Protein AF-A0A3P7JBI1-F1 (afdb_monomer_lite)

Sequence (69 aa):
MGTTVQTRTLQAIFHESEQVIRQLTEQEIDEFKEAFLLFDKDGNGTISTKELGIAMRALGQNPTEQVNY

Foldseek 3Di:
DDDPPPPPDPVNVVVVVVVVVVPDDPVRVVVVVVVQPVQCPVPPSDHDPVSVCVVCVVVVHHDDDPDDD

Secondary structure (DSSP, 8-state):
---------HHHHHHHHHHHHHHS-HHHHHHHHHHHHHH-SS-SSS--HHHHHHHHHHTT---------

pLDDT: mean 77.51, std 13.79, range [40.88, 93.25]

Organism: Strongylus vulgaris (NCBI:txid40348)

Structure (mmCIF, N/CA/C/O backbone):
data_AF-A0A3P7JBI1-F1
#
_entry.id   AF-A0A3P7JBI1-F1
#
loop_
_atom_site.group_PDB
_atom_site.id
_atom_site.type_symbol
_atom_site.label_atom_id
_atom_site.label_alt_id
_atom_site.label_comp_id
_atom_site.label_asym_id
_atom_site.label_entity_id
_atom_site.label_seq_id
_atom_site.pdbx_PDB_ins_code
_atom_site.Cartn_x
_atom_site.Cartn_y
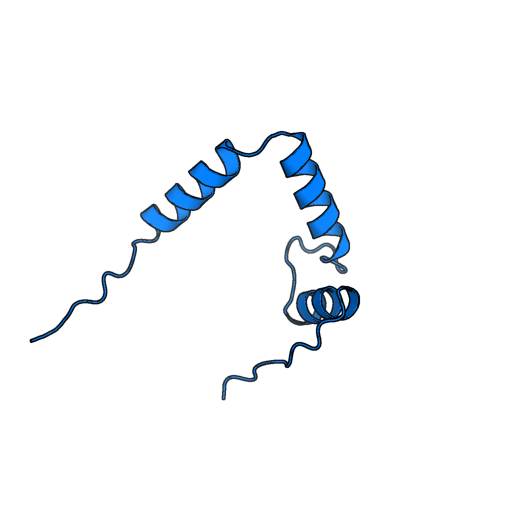_atom_site.Cartn_z
_atom_site.occupancy
_atom_site.B_iso_or_equiv
_atom_site.auth_seq_id
_atom_site.auth_comp_id
_atom_site.auth_asym_id
_atom_site.auth_atom_id
_atom_site.pdbx_PDB_model_num
ATOM 1 N N . MET A 1 1 ? 30.487 30.193 -5.572 1.00 43.53 1 MET A N 1
ATOM 2 C CA . MET A 1 1 ? 29.228 30.419 -4.836 1.00 43.53 1 MET A CA 1
ATOM 3 C C . MET A 1 1 ? 28.483 29.097 -4.792 1.00 43.53 1 MET A C 1
ATOM 5 O O . MET A 1 1 ? 27.836 28.745 -5.765 1.00 43.53 1 MET A O 1
ATOM 9 N N . GLY A 1 2 ? 28.708 28.295 -3.750 1.00 43.91 2 GLY A N 1
ATOM 10 C CA . GLY A 1 2 ? 28.062 26.990 -3.615 1.00 43.91 2 GLY A CA 1
ATOM 11 C C . GLY A 1 2 ? 26.737 27.164 -2.894 1.00 43.91 2 GLY A C 1
ATOM 12 O O . GLY A 1 2 ? 26.732 27.492 -1.712 1.00 43.91 2 GLY A O 1
ATOM 13 N N . THR A 1 3 ? 25.618 26.989 -3.588 1.00 40.88 3 THR A N 1
ATOM 14 C CA . THR A 1 3 ? 24.326 26.842 -2.921 1.00 40.88 3 THR A CA 1
ATOM 15 C C . THR A 1 3 ? 24.246 25.420 -2.390 1.00 40.88 3 THR A C 1
ATOM 17 O O . THR A 1 3 ? 24.015 24.479 -3.147 1.00 40.88 3 THR A O 1
ATOM 20 N N . THR A 1 4 ? 24.477 25.263 -1.090 1.00 51.41 4 THR A N 1
ATOM 21 C CA . THR A 1 4 ? 24.113 24.055 -0.352 1.00 51.41 4 THR A CA 1
ATOM 22 C C . THR A 1 4 ? 22.617 23.826 -0.542 1.00 51.41 4 THR A C 1
ATOM 24 O O . THR A 1 4 ? 21.796 24.573 -0.011 1.00 51.41 4 THR A O 1
ATOM 27 N N . VAL A 1 5 ? 22.257 22.804 -1.318 1.00 54.62 5 VAL A N 1
ATOM 28 C CA . VAL A 1 5 ? 20.913 22.227 -1.268 1.00 54.62 5 VAL A CA 1
ATOM 29 C C . VAL A 1 5 ? 20.757 21.712 0.158 1.00 54.62 5 VAL A C 1
ATOM 31 O O . VAL A 1 5 ? 21.538 20.871 0.597 1.00 54.62 5 VAL A O 1
ATOM 34 N N . GLN A 1 6 ? 19.829 22.289 0.920 1.00 54.56 6 GLN A N 1
ATOM 35 C CA . GLN A 1 6 ? 19.547 21.845 2.280 1.00 54.56 6 GLN A CA 1
ATOM 36 C C . GLN A 1 6 ? 19.017 20.410 2.218 1.00 54.56 6 GLN A C 1
ATOM 38 O O . GLN A 1 6 ? 17.837 20.181 1.963 1.00 54.56 6 GLN A O 1
ATOM 43 N N . THR A 1 7 ? 19.901 19.436 2.412 1.00 57.16 7 THR A N 1
ATOM 44 C CA . THR A 1 7 ? 19.531 18.037 2.595 1.00 57.16 7 THR A CA 1
ATOM 45 C C . THR A 1 7 ? 18.728 17.951 3.890 1.00 57.16 7 THR A C 1
ATOM 47 O O . THR A 1 7 ? 19.299 18.065 4.975 1.00 57.16 7 THR A O 1
ATOM 50 N N . ARG A 1 8 ? 17.396 17.819 3.797 1.00 63.06 8 ARG A N 1
ATOM 51 C CA . ARG A 1 8 ? 16.548 17.587 4.976 1.00 63.06 8 ARG A CA 1
ATOM 52 C C . ARG A 1 8 ? 17.069 16.342 5.691 1.00 63.06 8 ARG A C 1
ATOM 54 O O . ARG A 1 8 ? 17.209 15.282 5.086 1.00 63.06 8 ARG A O 1
ATOM 61 N N . THR A 1 9 ? 17.423 16.500 6.961 1.00 72.25 9 THR A N 1
ATOM 62 C CA . THR A 1 9 ? 17.934 15.409 7.791 1.00 72.25 9 THR A CA 1
ATOM 63 C C . THR A 1 9 ? 16.844 14.351 7.957 1.00 72.25 9 THR A C 1
ATOM 65 O O . THR A 1 9 ? 15.659 14.679 8.0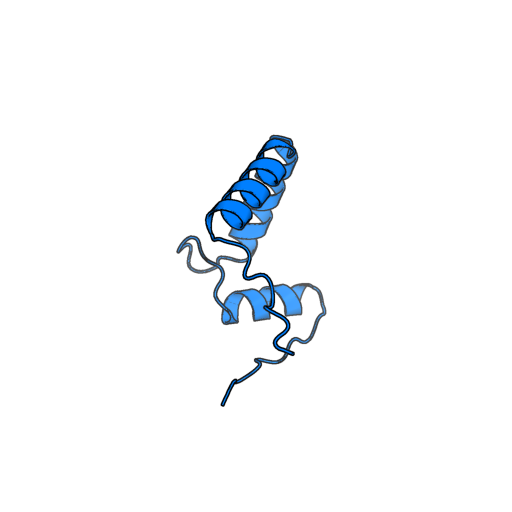04 1.00 72.25 9 THR A O 1
ATOM 68 N N . LEU A 1 10 ? 17.224 13.074 8.068 1.00 59.28 10 LEU A N 1
ATOM 69 C CA . LEU A 1 10 ? 16.273 11.967 8.262 1.00 59.28 10 LEU A CA 1
ATOM 70 C C . LEU A 1 10 ? 15.310 12.230 9.433 1.00 59.28 10 LEU A C 1
ATOM 72 O O . LEU A 1 10 ? 14.132 11.906 9.342 1.00 59.28 10 LEU A O 1
ATOM 76 N N . GLN A 1 11 ? 15.781 12.906 10.488 1.00 65.06 11 GLN A N 1
ATOM 77 C CA . GLN A 1 11 ? 14.948 13.332 11.617 1.00 65.06 11 GLN A CA 1
ATOM 78 C C . GLN A 1 11 ? 13.753 14.202 11.201 1.00 65.06 11 GLN A C 1
ATOM 80 O O . GLN A 1 11 ? 12.672 14.032 11.755 1.00 65.06 11 GLN A O 1
ATOM 85 N N . ALA A 1 12 ? 13.923 15.105 10.231 1.00 64.56 12 ALA A N 1
ATOM 86 C CA . ALA A 1 12 ? 12.839 15.958 9.753 1.00 64.56 12 ALA A CA 1
ATOM 87 C C . ALA A 1 12 ? 11.775 15.151 8.989 1.00 64.56 12 ALA A C 1
ATOM 89 O O . ALA A 1 12 ? 10.587 15.376 9.191 1.00 64.56 12 ALA A O 1
ATOM 90 N N . ILE A 1 13 ? 12.192 14.167 8.183 1.00 67.38 13 ILE A N 1
ATOM 91 C CA . ILE A 1 13 ? 11.280 13.294 7.423 1.00 67.38 13 ILE A CA 1
ATOM 92 C C . ILE A 1 13 ? 10.449 12.419 8.373 1.00 67.38 13 ILE A C 1
ATOM 94 O O . ILE A 1 13 ? 9.229 12.341 8.234 1.00 67.38 13 ILE A O 1
ATOM 98 N N . PHE A 1 14 ? 11.087 11.808 9.379 1.00 69.69 14 PHE A N 1
ATOM 99 C CA . PHE A 1 14 ? 10.368 11.026 10.390 1.00 69.69 14 PHE A CA 1
ATOM 100 C C . PHE A 1 14 ? 9.384 11.897 11.186 1.00 69.69 14 PHE A C 1
ATOM 102 O O . PHE A 1 14 ? 8.246 11.482 11.405 1.00 69.69 14 PHE A O 1
ATOM 109 N N . HIS A 1 15 ? 9.773 13.125 11.550 1.00 72.88 15 HIS A N 1
AT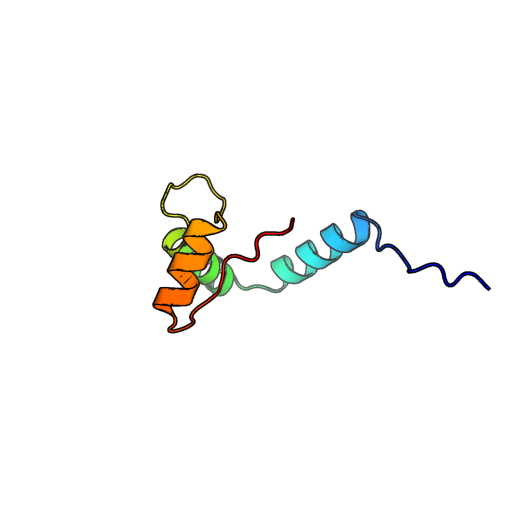OM 110 C CA . HIS A 1 15 ? 8.890 14.044 12.272 1.00 72.88 15 HIS A CA 1
ATOM 111 C C . HIS A 1 15 ? 7.674 14.476 11.438 1.00 72.88 15 HIS A C 1
ATOM 113 O O . HIS A 1 15 ? 6.563 14.509 11.960 1.00 72.88 15 HIS A O 1
ATOM 119 N N . GLU A 1 16 ? 7.857 14.761 10.145 1.00 71.88 16 GLU A N 1
ATOM 120 C CA . GLU A 1 16 ? 6.753 15.094 9.235 1.00 71.88 16 GLU A CA 1
ATOM 121 C C . GLU A 1 16 ? 5.760 13.925 9.113 1.00 71.88 16 GLU A C 1
ATOM 123 O O . GLU A 1 16 ? 4.554 14.137 9.238 1.00 71.88 16 GLU A O 1
ATOM 128 N N . SER A 1 17 ? 6.251 12.688 8.962 1.00 74.38 17 SER A N 1
ATOM 129 C CA . SER A 1 17 ? 5.379 11.506 8.882 1.00 74.38 17 SER A CA 1
ATOM 130 C C . SER A 1 17 ? 4.566 11.270 10.161 1.00 74.38 17 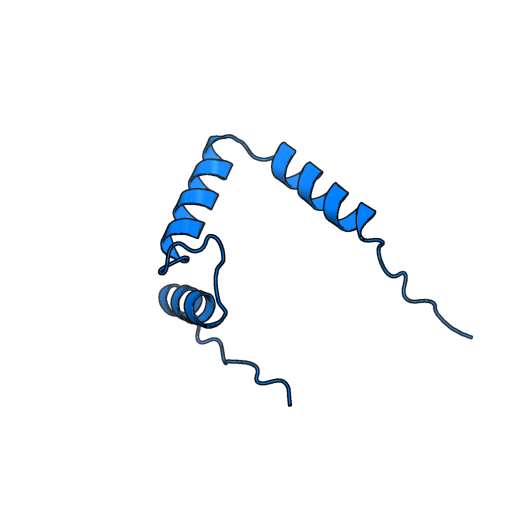SER A C 1
ATOM 132 O O . SER A 1 17 ? 3.372 10.990 10.078 1.00 74.38 17 SER A O 1
ATOM 134 N N . GLU A 1 18 ? 5.160 11.464 11.345 1.00 78.50 18 GLU A N 1
ATOM 135 C CA . GLU A 1 18 ? 4.431 11.344 12.613 1.00 78.50 18 GLU A CA 1
ATOM 136 C C . GLU A 1 18 ? 3.323 12.388 12.746 1.00 78.50 18 GLU A C 1
ATOM 138 O O . GLU A 1 18 ? 2.225 12.064 13.195 1.00 78.50 18 GLU A O 1
ATOM 143 N N . GLN A 1 19 ? 3.596 13.639 12.368 1.00 80.12 19 GLN A N 1
ATOM 144 C CA . GLN A 1 19 ? 2.599 14.706 12.449 1.00 80.12 19 GLN A CA 1
ATOM 145 C C . GLN A 1 19 ? 1.414 14.429 11.523 1.00 80.12 19 GLN A C 1
ATOM 147 O O . GLN A 1 19 ? 0.276 14.681 11.912 1.00 80.12 19 GLN A O 1
ATOM 152 N N . VAL A 1 20 ? 1.660 13.894 10.323 1.00 80.56 20 VAL A N 1
ATOM 153 C CA . VAL A 1 20 ? 0.592 13.513 9.389 1.00 80.56 20 VAL A CA 1
ATOM 154 C C . VAL A 1 20 ? -0.240 12.369 9.962 1.00 80.56 20 VAL A C 1
ATOM 156 O O . VAL A 1 20 ? -1.457 12.494 10.030 1.00 80.56 20 VAL A O 1
ATOM 159 N N . ILE A 1 21 ? 0.396 11.299 10.451 1.00 82.06 21 ILE A N 1
ATOM 160 C CA . ILE A 1 21 ? -0.318 10.138 11.011 1.00 82.06 21 ILE A CA 1
ATOM 161 C C . ILE A 1 21 ? -1.166 10.540 12.227 1.00 82.06 21 ILE A C 1
ATOM 163 O O . ILE A 1 21 ? -2.289 10.069 12.370 1.00 82.06 21 ILE A O 1
ATOM 167 N N . ARG A 1 22 ? -0.672 11.449 13.080 1.00 84.31 22 ARG A N 1
ATOM 168 C CA . ARG A 1 22 ? -1.405 11.956 14.257 1.00 84.31 22 ARG A CA 1
ATOM 169 C C . ARG A 1 22 ? -2.644 12.787 13.916 1.00 84.31 22 ARG A C 1
ATOM 171 O O . ARG A 1 22 ? -3.474 12.992 14.796 1.00 84.31 22 ARG A O 1
ATOM 178 N N . GLN A 1 23 ? -2.741 13.311 12.696 1.00 89.81 23 GLN A N 1
ATOM 179 C CA . GLN A 1 23 ? -3.882 14.112 12.242 1.00 89.81 23 GLN A CA 1
ATOM 180 C C . GLN A 1 23 ? -4.976 13.268 11.580 1.00 89.81 23 GLN A C 1
ATOM 182 O O . GLN A 1 23 ? -6.058 13.794 11.336 1.00 89.81 23 GLN A O 1
ATOM 187 N N . LEU A 1 24 ? -4.710 11.987 11.306 1.00 88.88 24 LEU A N 1
ATOM 188 C CA . LEU A 1 24 ? -5.690 11.073 10.732 1.00 88.88 24 LEU A CA 1
ATOM 189 C C . LEU A 1 24 ? -6.631 10.537 11.813 1.00 88.88 24 LEU A C 1
ATOM 191 O O . LEU A 1 24 ? -6.216 10.190 12.920 1.00 88.88 24 LEU A O 1
ATOM 195 N N . THR A 1 25 ? -7.906 10.437 11.467 1.00 93.25 25 THR A N 1
ATOM 196 C CA . THR A 1 25 ? -8.911 9.725 12.257 1.00 93.25 25 THR A CA 1
ATOM 197 C C . THR A 1 25 ? -8.717 8.210 12.157 1.00 93.25 25 THR A C 1
ATOM 199 O O . THR A 1 25 ? -8.104 7.707 11.216 1.00 93.25 25 THR A O 1
ATOM 202 N N . GLU A 1 26 ? -9.276 7.453 13.106 1.00 90.06 26 GLU A N 1
ATOM 203 C CA . GLU A 1 26 ? -9.259 5.980 13.044 1.00 90.06 26 GLU A CA 1
ATOM 204 C C . GLU A 1 26 ? -9.902 5.455 11.753 1.00 90.06 26 GLU A C 1
ATOM 206 O O . GLU A 1 26 ? -9.384 4.520 11.149 1.00 90.06 26 GLU A O 1
ATOM 211 N N . GLN A 1 27 ? -10.969 6.112 11.283 1.00 90.69 27 GLN A N 1
ATOM 212 C CA . GLN A 1 27 ? -11.632 5.758 10.032 1.00 90.69 27 GLN A CA 1
A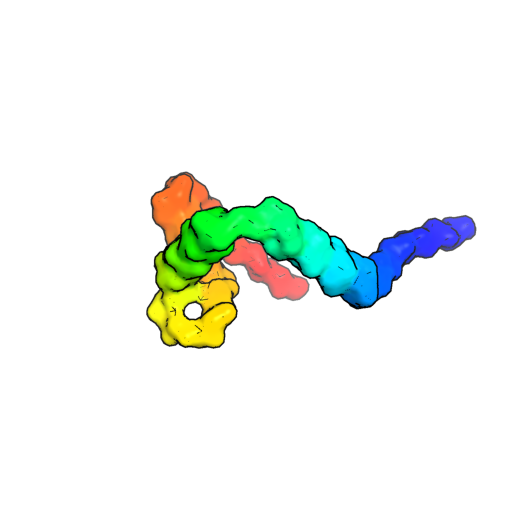TOM 213 C C . GLN A 1 27 ? -10.719 5.972 8.817 1.00 90.69 27 GLN A C 1
ATOM 215 O O . GLN A 1 27 ? -10.597 5.076 7.991 1.00 90.69 27 GLN A O 1
ATOM 220 N N . GLU A 1 28 ? -10.042 7.119 8.715 1.00 88.00 28 GLU A N 1
ATOM 221 C CA . GLU A 1 28 ? -9.095 7.370 7.617 1.00 88.00 28 GLU A CA 1
ATOM 222 C C . GLU A 1 28 ? -7.933 6.375 7.650 1.00 88.00 28 GLU A C 1
ATOM 224 O O . GLU A 1 28 ? -7.514 5.869 6.611 1.00 88.00 28 GLU A O 1
ATOM 229 N N . ILE A 1 29 ? -7.425 6.051 8.844 1.00 89.81 29 ILE A N 1
ATOM 230 C CA . ILE A 1 29 ? -6.387 5.030 9.016 1.00 89.81 29 ILE A CA 1
ATOM 231 C C . ILE A 1 29 ? -6.866 3.677 8.475 1.00 89.81 29 ILE A C 1
ATOM 233 O O . ILE A 1 29 ? -6.105 2.999 7.784 1.00 89.81 29 ILE A O 1
ATOM 237 N N . ASP A 1 30 ? -8.098 3.275 8.777 1.00 90.06 30 ASP A N 1
ATOM 238 C CA . ASP A 1 30 ? -8.647 2.005 8.307 1.00 90.06 30 ASP A CA 1
ATOM 239 C C . ASP A 1 30 ? -8.915 2.011 6.794 1.00 90.06 30 ASP A C 1
ATOM 241 O O . ASP A 1 30 ? -8.542 1.052 6.118 1.00 90.06 30 ASP A O 1
ATOM 245 N N . GLU A 1 31 ? -9.406 3.116 6.227 1.00 89.31 31 GLU A N 1
ATOM 246 C CA . GLU A 1 31 ? -9.532 3.292 4.772 1.00 89.31 31 GLU A CA 1
ATOM 247 C C . GLU A 1 31 ? -8.170 3.174 4.065 1.00 89.31 31 GLU A C 1
ATOM 249 O O . GLU A 1 31 ? -8.046 2.487 3.046 1.00 89.31 31 GLU A O 1
ATOM 254 N N . PHE A 1 32 ? -7.111 3.778 4.621 1.00 86.19 32 PHE A N 1
ATOM 255 C CA . PHE A 1 32 ? -5.758 3.646 4.076 1.00 86.19 32 PHE A CA 1
ATOM 256 C C . PHE A 1 32 ? -5.220 2.219 4.180 1.00 86.19 32 PHE A C 1
ATOM 258 O O . PHE A 1 32 ? -4.560 1.759 3.248 1.00 86.19 32 PHE A O 1
ATOM 265 N N . LYS A 1 33 ? -5.501 1.497 5.273 1.00 88.44 33 LYS A N 1
ATOM 266 C CA . LYS A 1 33 ? -5.115 0.083 5.406 1.00 88.44 33 LYS A CA 1
ATOM 267 C C . LYS A 1 33 ? -5.832 -0.788 4.382 1.00 88.44 33 LYS A C 1
ATOM 269 O O . LYS A 1 33 ? -5.184 -1.609 3.740 1.00 88.44 33 LYS A O 1
ATOM 274 N N . GLU A 1 34 ? -7.139 -0.614 4.210 1.00 88.94 34 GLU A N 1
ATOM 275 C CA . GLU A 1 34 ? -7.915 -1.375 3.228 1.00 88.94 34 GLU A CA 1
ATOM 276 C C . GLU A 1 34 ? -7.430 -1.102 1.802 1.00 88.94 34 GLU A C 1
ATOM 278 O O . GLU A 1 34 ? -7.201 -2.039 1.033 1.00 88.94 34 GLU A O 1
ATOM 283 N N . ALA A 1 35 ? -7.189 0.168 1.466 1.00 86.75 35 ALA A N 1
ATOM 284 C CA . ALA A 1 35 ? -6.608 0.546 0.185 1.00 86.75 35 ALA A CA 1
ATOM 285 C C . ALA A 1 35 ? -5.207 -0.059 -0.004 1.00 86.75 35 ALA A C 1
ATOM 287 O O . ALA A 1 35 ? -4.893 -0.551 -1.085 1.00 86.75 35 ALA A O 1
ATOM 288 N N . PHE A 1 36 ? -4.371 -0.079 1.036 1.00 87.94 36 PHE A N 1
ATOM 289 C CA . PHE A 1 36 ? -3.039 -0.679 0.970 1.00 87.94 36 PHE A CA 1
ATOM 290 C C . PHE A 1 36 ? -3.103 -2.191 0.723 1.00 87.94 36 PHE A C 1
ATOM 292 O O . PHE A 1 36 ? -2.442 -2.690 -0.186 1.00 87.94 36 PHE A O 1
ATOM 299 N N . LEU A 1 37 ? -3.956 -2.908 1.460 1.00 88.31 37 LEU A N 1
ATOM 300 C CA . LEU A 1 37 ? -4.181 -4.350 1.297 1.00 88.31 37 LEU A CA 1
ATOM 301 C C . LEU A 1 37 ? -4.790 -4.706 -0.064 1.00 88.31 37 LEU A C 1
ATOM 303 O O . LEU A 1 37 ? -4.592 -5.807 -0.575 1.00 88.31 37 LEU A O 1
ATOM 307 N N . LEU A 1 38 ? -5.522 -3.782 -0.690 1.00 85.81 38 LEU A N 1
ATOM 308 C CA . LEU A 1 38 ? -5.996 -3.968 -2.057 1.00 85.81 38 LEU A CA 1
ATOM 309 C C . LEU A 1 38 ? -4.831 -4.029 -3.060 1.00 85.81 38 LEU A C 1
ATOM 311 O O . LEU A 1 38 ? -4.954 -4.713 -4.085 1.00 85.81 38 LEU A O 1
ATOM 315 N N . PHE A 1 39 ? -3.723 -3.336 -2.785 1.00 84.50 39 PHE A N 1
ATOM 316 C CA . PHE A 1 39 ? -2.573 -3.225 -3.683 1.00 84.50 39 PHE A CA 1
ATOM 317 C C . PHE A 1 39 ? -1.428 -4.190 -3.358 1.00 84.50 39 PHE A C 1
ATOM 319 O O . PHE A 1 39 ? -0.835 -4.708 -4.301 1.00 84.50 39 PHE A O 1
ATOM 326 N N . ASP A 1 40 ? -1.158 -4.466 -2.081 1.00 88.31 40 ASP A N 1
ATOM 327 C CA . ASP A 1 40 ? -0.210 -5.490 -1.619 1.00 88.31 40 ASP A CA 1
ATOM 328 C C . ASP A 1 40 ? -0.779 -6.893 -1.903 1.00 88.31 40 ASP A C 1
ATOM 330 O O . ASP A 1 40 ? -1.580 -7.438 -1.141 1.00 88.31 40 ASP A O 1
ATOM 334 N N . LYS A 1 41 ? -0.450 -7.454 -3.072 1.00 84.56 41 LYS A N 1
ATOM 335 C CA . LYS A 1 41 ? -1.028 -8.721 -3.546 1.00 84.56 41 LYS A CA 1
ATOM 336 C C . LYS A 1 41 ? -0.333 -9.928 -2.945 1.00 84.56 41 LYS A C 1
ATOM 338 O O . LYS A 1 41 ? -0.955 -10.990 -2.878 1.00 84.56 41 LYS A O 1
ATOM 343 N N . ASP A 1 42 ? 0.937 -9.790 -2.586 1.00 86.69 42 ASP A N 1
ATOM 344 C CA . ASP A 1 42 ? 1.717 -10.868 -1.988 1.00 86.69 42 ASP A CA 1
ATOM 345 C C . ASP A 1 42 ? 1.680 -10.863 -0.448 1.00 86.69 42 ASP A C 1
ATOM 347 O O . ASP A 1 42 ? 2.028 -11.874 0.167 1.00 86.69 42 ASP A O 1
ATOM 351 N N . GLY A 1 43 ? 1.170 -9.790 0.166 1.00 87.06 43 GLY A N 1
ATOM 352 C CA . GLY A 1 43 ? 0.975 -9.669 1.607 1.00 87.06 43 GLY A CA 1
ATOM 353 C C . GLY A 1 43 ? 2.282 -9.459 2.368 1.00 87.06 43 GLY A C 1
ATOM 354 O O . GLY A 1 43 ? 2.365 -9.813 3.548 1.00 87.06 43 GLY A O 1
ATOM 355 N N . ASN A 1 44 ? 3.323 -8.949 1.705 1.00 90.38 44 ASN A N 1
ATOM 356 C CA . ASN A 1 44 ? 4.636 -8.754 2.313 1.00 90.38 44 ASN A CA 1
ATOM 357 C C . ASN A 1 44 ? 4.739 -7.447 3.131 1.00 90.38 44 ASN A C 1
ATOM 359 O O . ASN A 1 44 ? 5.764 -7.206 3.777 1.00 90.38 44 ASN A O 1
ATOM 363 N N . GLY A 1 45 ? 3.686 -6.620 3.131 1.00 88.81 45 GLY A N 1
ATOM 364 C CA . GLY A 1 45 ? 3.628 -5.339 3.833 1.00 88.81 45 GLY A CA 1
ATOM 365 C C . GLY A 1 45 ? 4.245 -4.171 3.058 1.00 88.81 45 GLY A C 1
ATOM 366 O O . GLY A 1 45 ? 4.423 -3.090 3.621 1.00 88.81 45 GLY A O 1
ATOM 367 N N . THR A 1 46 ? 4.583 -4.359 1.783 1.00 90.44 46 THR A N 1
ATOM 368 C CA . THR A 1 46 ? 5.134 -3.345 0.876 1.00 90.44 46 THR A CA 1
ATOM 369 C C . THR A 1 46 ? 4.458 -3.435 -0.490 1.00 90.44 46 THR A C 1
ATOM 371 O O . THR A 1 46 ? 4.078 -4.509 -0.930 1.00 90.44 46 THR A O 1
ATOM 374 N N . ILE A 1 47 ? 4.324 -2.307 -1.191 1.00 88.19 47 ILE A N 1
ATOM 375 C CA . ILE A 1 47 ? 3.809 -2.291 -2.567 1.00 88.19 47 ILE A CA 1
ATOM 376 C C . ILE A 1 47 ? 5.007 -2.221 -3.513 1.00 88.19 47 ILE A C 1
ATOM 378 O O . ILE A 1 47 ? 5.690 -1.197 -3.603 1.00 88.19 47 ILE A O 1
ATOM 382 N N . SER A 1 48 ? 5.266 -3.307 -4.233 1.00 88.06 48 SER A N 1
ATOM 383 C CA . SER A 1 48 ? 6.295 -3.360 -5.271 1.00 88.06 48 SER A CA 1
ATOM 384 C C . SER A 1 48 ? 5.955 -2.452 -6.460 1.00 88.06 48 SER A C 1
ATOM 386 O O . SER A 1 48 ? 4.800 -2.099 -6.711 1.00 88.06 48 SER A O 1
ATOM 388 N N . THR A 1 49 ? 6.956 -2.106 -7.275 1.00 87.38 49 THR A N 1
ATOM 389 C CA . THR A 1 49 ? 6.748 -1.337 -8.519 1.00 87.38 49 THR A CA 1
ATOM 390 C C . THR A 1 49 ? 5.737 -2.003 -9.454 1.00 87.38 49 THR A C 1
ATOM 392 O O . THR A 1 49 ? 4.925 -1.327 -10.088 1.00 87.38 49 THR A O 1
ATOM 395 N N . LYS A 1 50 ? 5.736 -3.340 -9.494 1.00 86.12 50 LYS A N 1
ATOM 396 C CA . LYS A 1 50 ? 4.781 -4.144 -10.259 1.00 86.12 50 LYS A CA 1
ATOM 397 C C . LYS A 1 50 ? 3.353 -3.974 -9.738 1.00 86.12 50 LYS A C 1
ATOM 399 O O . LYS A 1 50 ? 2.435 -3.785 -10.537 1.00 86.12 50 LYS A O 1
ATOM 404 N N . GLU A 1 51 ? 3.163 -4.035 -8.424 1.00 86.50 51 GLU A N 1
ATOM 405 C CA . GLU A 1 51 ? 1.857 -3.867 -7.775 1.00 86.50 51 GLU A CA 1
ATOM 406 C C . GLU A 1 51 ? 1.329 -2.443 -7.924 1.00 86.50 51 GLU A C 1
ATOM 408 O O . GLU A 1 51 ? 0.170 -2.260 -8.296 1.00 86.50 51 GLU A O 1
ATOM 413 N N . LEU A 1 52 ? 2.195 -1.437 -7.784 1.00 85.94 52 LEU A N 1
ATOM 414 C CA . LEU A 1 52 ? 1.857 -0.045 -8.075 1.00 85.94 52 LEU A CA 1
ATOM 415 C C . LEU A 1 52 ? 1.443 0.141 -9.545 1.00 85.94 52 LEU A C 1
ATOM 417 O O . LEU A 1 52 ? 0.475 0.840 -9.844 1.00 85.94 52 LEU A O 1
ATOM 421 N N . GLY A 1 53 ? 2.128 -0.525 -10.478 1.00 85.38 53 GLY A N 1
ATOM 422 C CA . GLY A 1 53 ? 1.744 -0.526 -11.888 1.00 85.38 53 GLY A CA 1
ATOM 423 C C . GLY A 1 53 ? 0.354 -1.129 -12.126 1.00 85.38 53 GLY A C 1
ATOM 424 O O . GLY A 1 53 ? -0.405 -0.628 -12.955 1.00 85.38 53 GLY A O 1
ATOM 425 N N . ILE A 1 54 ? -0.009 -2.191 -11.398 1.00 84.31 54 ILE A N 1
ATOM 426 C CA . ILE A 1 54 ? -1.352 -2.793 -11.447 1.00 84.31 54 ILE A CA 1
ATOM 427 C C . ILE A 1 54 ? -2.395 -1.834 -10.859 1.00 84.31 54 ILE A C 1
ATOM 429 O O . ILE 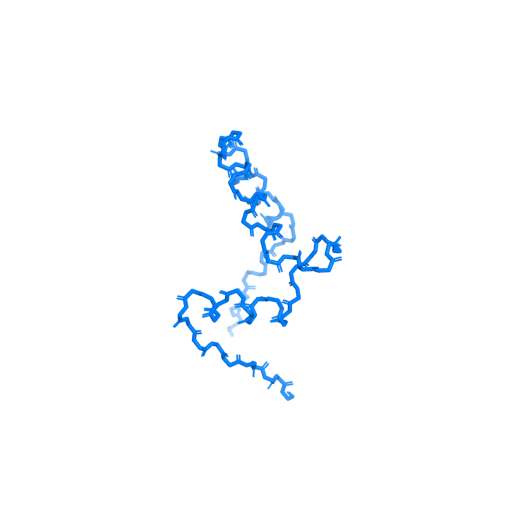A 1 54 ? -3.426 -1.612 -11.493 1.00 84.31 54 ILE A O 1
ATOM 433 N N . ALA A 1 55 ? -2.106 -1.237 -9.702 1.00 82.81 55 ALA A N 1
ATOM 434 C CA . ALA A 1 55 ? -2.955 -0.260 -9.024 1.00 82.81 55 ALA A CA 1
ATOM 435 C C . ALA A 1 55 ? -3.327 0.913 -9.940 1.00 82.81 55 ALA A C 1
ATOM 437 O O . ALA A 1 55 ? -4.498 1.205 -10.172 1.00 82.81 55 ALA A O 1
ATOM 438 N N . MET A 1 56 ? -2.316 1.538 -10.537 1.00 85.12 56 MET A N 1
ATOM 439 C CA . MET A 1 56 ? -2.479 2.670 -11.444 1.00 85.12 56 MET A CA 1
ATOM 440 C C . MET A 1 56 ? -3.286 2.304 -12.696 1.00 85.12 56 MET A C 1
ATOM 442 O O . MET A 1 56 ? -4.149 3.076 -13.113 1.00 85.12 56 MET A O 1
ATOM 446 N N . ARG A 1 57 ? -3.072 1.107 -13.263 1.00 84.31 57 ARG A N 1
ATOM 447 C CA . ARG A 1 57 ? -3.880 0.605 -14.389 1.00 84.31 57 ARG A CA 1
ATOM 448 C C . ARG A 1 57 ? -5.340 0.372 -14.009 1.00 84.31 57 ARG A C 1
ATOM 450 O O . ARG A 1 57 ? -6.217 0.686 -14.809 1.00 84.31 57 ARG A O 1
ATOM 457 N N . ALA A 1 58 ? -5.618 -0.111 -12.797 1.00 80.12 58 ALA A N 1
ATOM 458 C CA . ALA A 1 58 ? -6.986 -0.251 -12.289 1.00 80.12 58 ALA A CA 1
ATOM 459 C C . ALA A 1 58 ? -7.695 1.108 -12.119 1.00 80.12 58 ALA A C 1
ATOM 461 O O . ALA A 1 58 ? -8.909 1.190 -12.282 1.00 80.12 58 ALA A O 1
ATOM 462 N N . LEU A 1 59 ? -6.933 2.178 -11.871 1.00 81.94 59 LEU A N 1
ATOM 463 C CA . LEU A 1 59 ? -7.414 3.565 -11.817 1.00 81.94 59 LEU A CA 1
ATOM 464 C C . LEU A 1 59 ? -7.481 4.248 -13.200 1.00 81.94 59 LEU A C 1
ATOM 466 O O . LEU A 1 59 ? -7.728 5.451 -13.286 1.00 81.94 59 LEU A O 1
ATOM 470 N N . GLY A 1 60 ? -7.247 3.509 -14.290 1.00 81.38 60 GLY A N 1
ATOM 471 C CA . GLY A 1 60 ? -7.297 4.026 -15.661 1.00 81.38 60 GLY A CA 1
ATOM 472 C C . GLY A 1 60 ? -6.056 4.810 -16.102 1.00 81.38 60 GLY A C 1
ATOM 473 O O . GLY A 1 60 ? -6.063 5.401 -17.180 1.00 81.38 60 GLY A O 1
ATOM 474 N N . GLN A 1 61 ? -4.986 4.817 -15.302 1.00 82.19 61 GLN A N 1
ATOM 475 C CA . GLN A 1 61 ? -3.696 5.393 -15.682 1.00 82.19 61 GLN A CA 1
ATOM 476 C C . GLN A 1 61 ? -2.850 4.365 -16.442 1.00 82.19 61 GLN A C 1
ATOM 478 O O . GLN A 1 61 ? -2.954 3.162 -16.214 1.00 82.19 61 GLN A O 1
ATOM 483 N N . ASN A 1 62 ? -1.959 4.825 -17.320 1.00 78.06 62 ASN A N 1
ATOM 484 C CA . ASN A 1 62 ? -1.009 3.954 -18.017 1.00 78.06 62 ASN A CA 1
ATOM 485 C C . ASN A 1 62 ? 0.434 4.336 -17.655 1.00 78.06 62 ASN A C 1
ATOM 487 O O . ASN A 1 62 ? 1.114 4.978 -18.459 1.00 78.06 62 ASN A O 1
ATOM 491 N N . PRO A 1 63 ? 0.894 4.017 -16.430 1.00 79.62 63 PRO A N 1
ATOM 492 C CA . PRO A 1 63 ? 2.257 4.325 -16.024 1.00 79.62 63 PRO A CA 1
ATOM 493 C C . PRO A 1 63 ? 3.252 3.490 -16.834 1.00 79.62 63 PRO A C 1
ATOM 495 O O . PRO A 1 63 ? 3.037 2.301 -17.082 1.00 79.62 63 PRO A O 1
ATOM 498 N N . THR A 1 64 ? 4.363 4.107 -17.217 1.00 76.56 64 THR A N 1
ATOM 499 C CA . THR A 1 64 ? 5.511 3.401 -17.780 1.00 76.56 64 THR A CA 1
ATOM 500 C C . THR A 1 64 ? 6.459 2.995 -16.658 1.00 76.56 64 THR A C 1
ATOM 502 O O . THR A 1 64 ? 6.640 3.724 -15.682 1.00 76.56 64 THR A O 1
ATOM 505 N N . GLU A 1 65 ? 7.088 1.828 -16.785 1.00 70.06 65 GLU A N 1
ATOM 506 C CA . GLU A 1 65 ? 8.220 1.491 -15.925 1.00 70.06 65 GLU A CA 1
ATOM 507 C C . GLU A 1 65 ? 9.389 2.391 -16.329 1.00 70.06 65 GLU A C 1
ATOM 509 O O . GLU A 1 65 ? 9.926 2.283 -17.433 1.00 70.06 65 GLU A O 1
ATOM 514 N N . GLN A 1 66 ? 9.747 3.339 -15.466 1.00 66.19 66 GLN A N 1
ATOM 515 C CA . GLN A 1 66 ? 10.917 4.173 -15.694 1.00 66.19 66 GLN A CA 1
ATOM 516 C C . GLN A 1 66 ? 12.159 3.331 -15.382 1.00 66.19 66 GLN A C 1
ATOM 518 O O . GLN A 1 66 ? 12.549 3.164 -14.228 1.00 66.19 66 GLN A O 1
ATOM 523 N N . VAL A 1 67 ? 12.745 2.738 -16.423 1.00 53.59 67 VAL A N 1
ATOM 524 C CA . VAL A 1 67 ? 14.010 2.005 -16.328 1.00 53.59 67 VAL A CA 1
ATOM 525 C C . VAL A 1 67 ? 15.132 3.042 -16.241 1.00 53.59 67 VAL A C 1
ATOM 527 O O . VAL A 1 67 ? 15.471 3.675 -17.239 1.00 53.59 67 VAL A O 1
ATOM 530 N N . ASN A 1 68 ? 15.669 3.271 -15.041 1.00 50.94 68 ASN A N 1
ATOM 531 C CA . ASN A 1 68 ? 16.890 4.060 -14.876 1.00 50.94 68 ASN A CA 1
ATOM 532 C C . ASN A 1 68 ? 18.069 3.221 -15.395 1.00 50.94 68 ASN A C 1
ATOM 534 O O . ASN A 1 68 ? 18.330 2.148 -14.851 1.00 50.94 68 ASN A O 1
ATOM 538 N N . TYR A 1 69 ? 18.715 3.688 -16.468 1.00 48.25 69 TYR A N 1
ATOM 539 C CA . TYR A 1 69 ? 19.961 3.127 -17.007 1.00 48.25 69 TYR A CA 1
ATOM 540 C C . TYR A 1 69 ? 21.170 3.551 -16.174 1.00 48.25 69 TYR A C 1
ATOM 542 O O . TYR A 1 69 ? 21.157 4.699 -15.669 1.00 48.25 69 TYR A O 1
#

Radius of gyration: 16.9 Å; chains: 1; bounding box: 41×41×32 Å

InterPro domains:
  IPR002048 EF-hand domain [PF13405] (31-60)
  IPR002048 EF-hand domain [PS50222] (27-62)
  IPR002048 EF-hand domain [SM00054] (31-59)
  IPR002048 EF-hand domain [cd00051] (31-66)
  IPR011992 EF-hand domain pair [SSF47473] (20-66)
  IPR018247 EF-Hand 1, calcium-binding site [PS00018] (40-52)
  IPR050230 Calmodulin/Myosin light chain/Troponin C-like [PTHR23048] (22-66)